Protein AF-Q65DB5-F1 (afdb_monomer_lite)

Sequence (109 aa):
MNHGVCSVSIKRNLRVAIQGRPSRGVGMEEIMFESLDQNGIALNMAEVAILPEEVPLFTKKLVDQGIIISALHNHWIFTEPNILYIHFQSVEPPLTFAKKTAAALSVLR

Secondary structure (DSSP, 8-state):
-BTTBEEEEEE----EEETTEEESSS-EEEEEEE---TTS-EEEEEEEEE-GGGHHHHHHHHHHTTPEEEEEEES-TTEES--EEEEEEEEE-HHHHHHHHHHHHTT--

Structure (mmCIF, N/CA/C/O backbone):
data_AF-Q65DB5-F1
#
_entry.id   AF-Q65DB5-F1
#
loop_
_atom_site.group_PDB
_atom_site.id
_atom_site.type_symbol
_atom_site.label_atom_id
_atom_site.label_alt_id
_atom_site.label_comp_id
_atom_site.label_asym_id
_atom_site.label_entity_id
_atom_site.label_seq_id
_atom_site.pdbx_PDB_ins_code
_atom_site.Cartn_x
_atom_site.Cartn_y
_atom_site.Cartn_z
_atom_site.occupancy
_atom_site.B_iso_or_equiv
_atom_site.auth_seq_id
_atom_site.auth_comp_id
_atom_site.auth_asym_id
_atom_site.auth_atom_id
_atom_site.pdbx_PDB_model_num
ATOM 1 N N . MET A 1 1 ? 10.949 15.552 -5.439 1.00 65.06 1 MET A N 1
ATOM 2 C CA . MET A 1 1 ? 12.030 14.571 -5.223 1.00 65.06 1 MET A CA 1
ATOM 3 C C . MET A 1 1 ? 12.960 15.118 -4.160 1.00 65.06 1 MET A C 1
ATOM 5 O O . MET A 1 1 ? 13.372 16.264 -4.286 1.00 65.06 1 MET A O 1
ATOM 9 N N . ASN A 1 2 ? 13.240 14.339 -3.121 1.00 77.94 2 ASN A N 1
ATOM 10 C CA . ASN A 1 2 ? 14.177 14.688 -2.057 1.00 77.94 2 ASN A CA 1
ATOM 11 C C . ASN A 1 2 ? 15.203 13.552 -1.952 1.00 77.94 2 ASN A C 1
ATOM 13 O O . ASN A 1 2 ? 14.803 12.400 -1.838 1.00 77.94 2 ASN A O 1
ATOM 17 N N . HIS A 1 3 ? 16.497 13.855 -2.085 1.00 84.88 3 HIS A N 1
ATOM 18 C CA . HIS A 1 3 ? 17.584 12.858 -2.108 1.00 84.88 3 HIS A CA 1
ATOM 19 C C . HIS A 1 3 ? 17.368 11.658 -3.061 1.00 84.88 3 HIS A C 1
ATOM 21 O O . HIS A 1 3 ? 17.741 10.536 -2.744 1.00 84.88 3 HIS A O 1
ATOM 27 N N . GLY A 1 4 ? 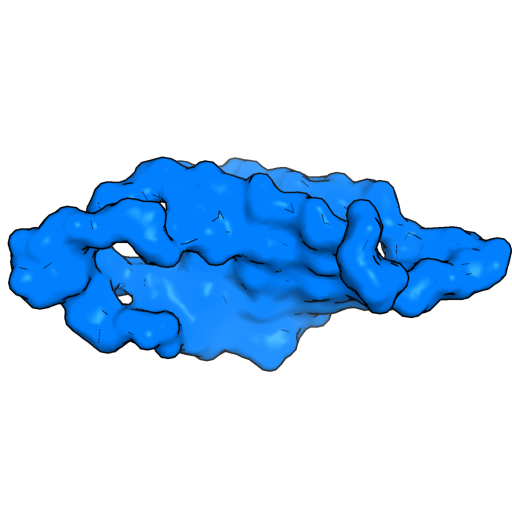16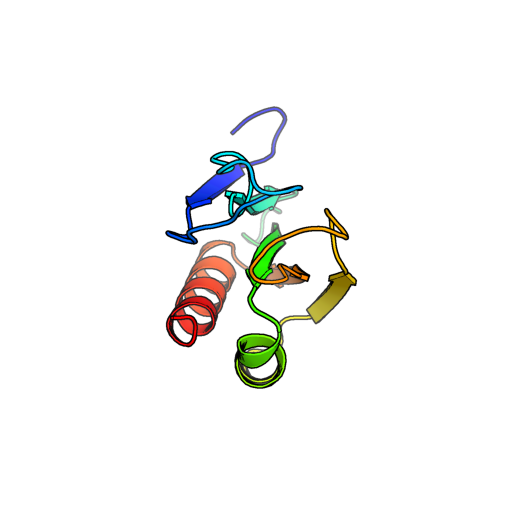.769 11.879 -4.238 1.00 88.62 4 GLY A N 1
ATOM 28 C CA . GLY A 1 4 ? 16.533 10.812 -5.226 1.00 88.62 4 GLY A CA 1
ATOM 29 C C . GLY A 1 4 ? 15.250 10.000 -5.018 1.00 88.62 4 GLY A C 1
ATOM 30 O O . GLY A 1 4 ? 14.934 9.157 -5.853 1.00 88.62 4 GLY A O 1
ATOM 31 N N . VAL A 1 5 ? 14.472 10.305 -3.976 1.00 93.56 5 VAL A N 1
ATOM 32 C CA . VAL A 1 5 ? 13.171 9.679 -3.713 1.00 93.56 5 VAL A CA 1
ATOM 33 C C . VAL A 1 5 ? 12.047 10.622 -4.135 1.00 93.56 5 VAL A C 1
ATOM 35 O O . VAL A 1 5 ? 12.035 11.814 -3.799 1.00 93.56 5 VAL A O 1
ATOM 38 N N . CYS A 1 6 ? 11.087 10.109 -4.899 1.00 94.94 6 CYS A N 1
ATOM 39 C CA . CYS A 1 6 ? 9.810 10.770 -5.137 1.00 94.94 6 CYS A CA 1
ATOM 40 C C . CYS A 1 6 ? 8.767 10.154 -4.206 1.00 94.94 6 CYS A C 1
ATOM 42 O O . CYS A 1 6 ? 8.475 8.971 -4.343 1.00 94.94 6 CYS A O 1
ATOM 44 N N . SER A 1 7 ? 8.211 10.938 -3.283 1.00 94.12 7 SER A N 1
ATOM 45 C CA . SER A 1 7 ? 7.139 10.480 -2.405 1.00 94.12 7 SER A CA 1
ATOM 46 C C . SER A 1 7 ? 5.818 11.178 -2.709 1.00 94.12 7 SER A C 1
ATOM 48 O O . SER A 1 7 ? 5.771 12.344 -3.112 1.00 94.12 7 SER A O 1
ATOM 50 N N . VAL A 1 8 ? 4.732 10.434 -2.534 1.00 93.38 8 VAL A N 1
ATOM 51 C CA . VAL A 1 8 ? 3.357 10.915 -2.611 1.00 93.38 8 VAL A CA 1
ATOM 52 C C . VAL A 1 8 ? 2.664 10.483 -1.333 1.00 93.38 8 VAL A C 1
ATOM 54 O O . VAL A 1 8 ? 2.569 9.290 -1.049 1.00 93.38 8 VAL A O 1
ATOM 57 N N . SER A 1 9 ? 2.165 11.455 -0.575 1.00 90.69 9 SER A N 1
ATOM 58 C CA . SER A 1 9 ? 1.354 11.172 0.602 1.00 90.69 9 SER A CA 1
ATOM 59 C C . SER A 1 9 ? -0.112 11.084 0.211 1.00 90.69 9 SER A C 1
ATOM 61 O O . SER A 1 9 ? -0.664 12.011 -0.389 1.00 90.69 9 SER A O 1
ATOM 63 N N . ILE A 1 10 ? -0.745 9.982 0.583 1.00 85.56 10 ILE A N 1
ATOM 64 C CA . ILE A 1 10 ? -2.198 9.852 0.566 1.00 85.56 10 ILE A CA 1
ATOM 65 C C . ILE A 1 10 ? -2.662 10.007 2.014 1.00 85.56 10 ILE A C 1
ATOM 67 O O . ILE A 1 10 ? -1.901 9.784 2.955 1.00 85.56 10 ILE A O 1
ATOM 71 N N . LYS A 1 11 ? -3.878 10.523 2.187 1.00 83.88 11 LYS A N 1
ATOM 72 C CA . LYS A 1 11 ? -4.492 10.632 3.502 1.00 83.88 11 LYS A CA 1
ATOM 73 C C . LYS A 1 11 ? -5.829 9.927 3.491 1.00 83.88 11 LYS A C 1
ATOM 75 O O . LYS A 1 11 ? -6.762 10.388 2.825 1.00 83.88 11 LYS A O 1
ATOM 80 N N . ARG A 1 12 ? -5.956 8.873 4.287 1.00 87.94 12 ARG A N 1
ATOM 81 C CA . ARG A 1 12 ? -7.252 8.271 4.578 1.00 87.94 12 ARG A CA 1
ATOM 82 C C . ARG A 1 12 ? -8.022 9.090 5.605 1.00 87.94 12 ARG A C 1
ATOM 84 O O . ARG A 1 12 ? -7.483 9.638 6.567 1.00 87.94 12 ARG A O 1
ATOM 91 N N . ASN A 1 13 ? -9.332 9.175 5.400 1.00 86.31 13 ASN A N 1
ATOM 92 C CA . ASN A 1 13 ? -10.234 9.878 6.306 1.00 86.31 13 ASN A CA 1
ATOM 93 C C . ASN A 1 13 ? -10.754 8.936 7.401 1.00 86.31 13 ASN A C 1
ATOM 95 O O . ASN A 1 13 ? -11.944 8.630 7.462 1.00 86.31 13 ASN A O 1
ATOM 99 N N . LEU A 1 14 ? -9.850 8.454 8.253 1.00 89.75 14 LEU A N 1
ATOM 100 C CA . LEU A 1 14 ? -10.190 7.579 9.373 1.00 89.75 14 LEU A CA 1
ATOM 101 C C . LEU A 1 14 ? -10.370 8.402 10.654 1.00 89.75 14 LEU A C 1
ATOM 103 O O . LEU A 1 14 ? -9.530 9.228 11.012 1.00 89.75 14 LEU A O 1
ATOM 107 N N . ARG A 1 15 ? -11.476 8.174 11.372 1.00 92.38 15 ARG A N 1
ATOM 108 C CA . ARG A 1 15 ? -11.697 8.765 12.700 1.00 92.38 15 ARG A CA 1
ATOM 109 C C . ARG A 1 15 ? -11.085 7.849 13.746 1.00 92.38 15 ARG A C 1
ATOM 111 O O . ARG A 1 15 ? -11.735 6.904 14.173 1.00 92.38 15 ARG A O 1
ATOM 118 N N . VAL A 1 16 ? -9.850 8.140 14.136 1.00 94.12 16 VAL A N 1
ATOM 119 C CA . VAL A 1 16 ? -9.106 7.311 15.087 1.00 94.12 16 VAL A CA 1
ATOM 120 C C . VAL A 1 16 ? -8.917 8.050 16.402 1.00 94.12 16 VAL A C 1
ATOM 122 O O . VAL A 1 16 ? -8.573 9.234 16.418 1.00 94.12 16 VAL A O 1
ATOM 125 N N . ALA A 1 17 ? -9.111 7.348 17.511 1.00 95.69 17 ALA A N 1
ATOM 126 C CA . ALA A 1 17 ? -8.702 7.778 18.836 1.00 95.69 17 ALA A CA 1
ATOM 127 C C . ALA A 1 17 ? -7.552 6.906 19.351 1.00 95.69 17 ALA A C 1
ATOM 129 O O . ALA A 1 17 ? -7.479 5.722 19.046 1.00 95.69 17 ALA A O 1
ATOM 130 N N . ILE A 1 18 ? -6.662 7.486 20.154 1.00 94.81 18 ILE A N 1
ATOM 131 C CA . ILE A 1 18 ? -5.654 6.757 20.928 1.00 94.81 18 ILE A CA 1
ATOM 132 C C . ILE A 1 18 ? -5.901 7.096 22.391 1.00 94.81 18 ILE A C 1
ATOM 134 O O . ILE A 1 18 ? -5.946 8.275 22.747 1.00 94.81 18 ILE A O 1
ATOM 138 N N . GLN A 1 19 ? -6.118 6.080 23.231 1.00 93.81 19 GLN A N 1
ATOM 139 C CA . GLN A 1 19 ? -6.438 6.270 24.657 1.00 93.81 19 GLN A CA 1
ATOM 140 C C . GLN A 1 19 ? -7.585 7.282 24.890 1.00 93.81 19 GLN A C 1
ATOM 142 O O . GLN A 1 19 ? -7.522 8.145 25.766 1.00 93.81 19 GLN A O 1
ATOM 147 N N . GLY A 1 20 ? -8.629 7.219 24.057 1.00 94.62 20 GLY A N 1
ATOM 148 C CA . GLY A 1 20 ? -9.800 8.100 24.152 1.00 94.62 20 GLY A CA 1
ATOM 149 C C . GLY A 1 20 ? -9.595 9.534 23.638 1.00 94.62 20 GLY A C 1
ATOM 150 O O . GLY A 1 20 ? -10.498 10.360 23.770 1.00 94.62 20 GLY A O 1
ATOM 151 N N . ARG A 1 21 ? -8.441 9.863 23.041 1.00 95.56 21 ARG A N 1
ATOM 152 C CA . ARG A 1 21 ? -8.172 11.177 22.430 1.00 95.56 21 ARG A CA 1
ATOM 153 C C . ARG A 1 21 ? -8.145 11.075 20.902 1.00 95.56 21 ARG A C 1
ATOM 155 O O . ARG A 1 21 ? -7.414 10.230 20.391 1.00 95.56 21 ARG A O 1
ATOM 162 N N . PRO A 1 22 ? -8.877 11.927 20.157 1.00 95.00 22 PRO A N 1
ATOM 163 C CA . PRO A 1 22 ? -8.812 11.938 18.697 1.00 95.00 22 PRO A CA 1
ATOM 164 C C . PRO A 1 22 ? -7.389 12.187 18.183 1.00 95.00 22 PRO A C 1
ATOM 166 O O . PRO A 1 22 ? -6.719 13.116 18.638 1.00 95.00 22 PRO A O 1
ATOM 169 N N . SER A 1 23 ? -6.952 11.398 17.204 1.00 91.06 23 SER A N 1
ATOM 170 C CA . SER A 1 23 ? -5.656 11.535 16.540 1.00 91.06 23 SER A CA 1
ATOM 171 C C . SER A 1 23 ? -5.825 12.003 15.098 1.00 91.06 23 SER A C 1
ATOM 173 O O . SER A 1 23 ? -6.719 11.561 14.382 1.00 91.06 23 SER A O 1
ATOM 175 N N . ARG A 1 24 ? -4.940 12.907 14.665 1.00 86.19 24 ARG A N 1
ATOM 176 C CA . ARG A 1 24 ? -4.835 13.364 13.267 1.00 86.19 24 ARG A CA 1
ATOM 177 C C . ARG A 1 24 ? -3.586 12.842 12.553 1.00 86.19 24 ARG A C 1
ATOM 179 O O . ARG A 1 24 ? -3.441 13.115 11.366 1.00 86.19 24 ARG A O 1
ATOM 186 N N . GLY A 1 25 ? -2.693 12.170 13.283 1.00 84.00 25 GLY A N 1
ATOM 187 C CA . GLY A 1 25 ? -1.432 11.635 12.757 1.00 84.00 25 GLY A CA 1
ATOM 188 C C . GLY A 1 25 ? -1.513 10.174 12.310 1.00 84.00 25 GLY A C 1
ATOM 189 O O . GLY A 1 25 ? -0.573 9.674 11.713 1.00 84.00 25 GLY A O 1
ATOM 190 N N . VAL A 1 26 ? -2.623 9.491 12.600 1.00 86.38 26 VAL A N 1
ATOM 191 C CA . VAL A 1 26 ? -2.896 8.122 12.139 1.00 86.38 26 VAL A CA 1
ATOM 192 C C . VAL A 1 26 ? -3.571 8.186 10.767 1.00 86.38 26 VAL A C 1
ATOM 194 O O . VAL A 1 26 ? -4.415 9.059 10.557 1.00 86.38 26 VAL A O 1
ATOM 197 N N . GLY A 1 27 ? -3.232 7.266 9.857 1.00 77.56 27 GLY A N 1
ATOM 198 C CA . GLY A 1 27 ? -3.782 7.260 8.493 1.00 77.56 27 GLY A CA 1
ATOM 199 C C . GLY A 1 27 ? -3.049 8.197 7.531 1.00 77.56 27 GLY A C 1
ATOM 200 O O . GLY A 1 27 ? -3.680 8.869 6.716 1.00 77.56 27 GLY A O 1
ATOM 201 N N . MET A 1 28 ? -1.729 8.322 7.700 1.00 74.19 28 MET A N 1
ATOM 202 C CA . MET A 1 28 ? -0.857 8.892 6.676 1.00 74.19 28 MET A CA 1
ATOM 203 C C . MET A 1 28 ? -0.253 7.733 5.899 1.00 74.19 28 MET A C 1
ATOM 205 O O . MET A 1 28 ? 0.402 6.875 6.481 1.00 74.19 28 MET A O 1
ATOM 209 N N . GLU A 1 29 ? -0.510 7.705 4.603 1.00 78.56 29 GLU A N 1
ATOM 210 C CA . GLU A 1 29 ? 0.005 6.697 3.693 1.00 78.56 29 GLU A CA 1
ATOM 211 C C . GLU A 1 29 ? 1.111 7.315 2.851 1.00 78.56 29 GLU A C 1
ATOM 213 O O . GLU A 1 29 ? 0.992 8.460 2.403 1.00 78.56 29 GLU A O 1
ATOM 218 N N . GLU A 1 30 ? 2.175 6.564 2.604 1.00 91.19 30 GLU A N 1
ATOM 219 C CA . GLU A 1 30 ? 3.293 7.039 1.801 1.00 91.19 30 GLU A CA 1
ATOM 220 C C . GLU A 1 30 ? 3.556 6.073 0.657 1.00 91.19 30 GLU A C 1
ATOM 222 O O . GLU A 1 30 ? 3.715 4.872 0.856 1.00 91.19 30 GLU A O 1
ATOM 227 N N . ILE A 1 31 ? 3.586 6.614 -0.557 1.00 96.44 31 ILE A N 1
ATOM 228 C CA . ILE A 1 31 ? 4.040 5.917 -1.753 1.00 96.44 31 ILE A CA 1
ATOM 229 C C . ILE A 1 31 ? 5.384 6.514 -2.134 1.00 96.44 31 ILE A C 1
ATOM 231 O O . ILE A 1 31 ? 5.487 7.728 -2.296 1.00 96.44 31 ILE A O 1
ATOM 235 N N . MET A 1 32 ? 6.391 5.670 -2.315 1.00 97.38 32 MET A N 1
ATOM 236 C CA . MET A 1 32 ? 7.748 6.063 -2.671 1.00 97.38 32 MET A CA 1
ATOM 237 C C . MET A 1 32 ? 8.172 5.415 -3.984 1.00 97.38 32 MET A C 1
ATOM 239 O O . MET A 1 32 ? 7.915 4.237 -4.237 1.00 97.38 32 MET A O 1
ATOM 243 N N . PHE A 1 33 ? 8.849 6.209 -4.804 1.00 97.88 33 PHE A N 1
ATOM 244 C CA . PHE A 1 33 ? 9.482 5.803 -6.049 1.00 97.88 33 PHE A CA 1
ATOM 245 C C . PHE A 1 33 ? 10.953 6.209 -5.981 1.00 97.88 33 PHE A C 1
ATOM 247 O O . PHE A 1 33 ? 11.259 7.400 -5.857 1.00 97.88 33 PHE A O 1
ATOM 254 N N . GLU A 1 34 ? 11.859 5.242 -6.073 1.00 97.06 34 GLU A N 1
ATOM 255 C CA . GLU A 1 34 ? 13.301 5.477 -5.993 1.00 97.06 34 GLU A CA 1
ATOM 256 C C . GLU A 1 34 ? 14.091 4.543 -6.917 1.00 97.06 34 GLU A C 1
ATOM 258 O O . GLU A 1 34 ? 13.536 3.648 -7.556 1.00 97.06 34 GLU A O 1
ATOM 263 N N . SER A 1 35 ? 15.399 4.784 -7.031 1.00 97.06 35 SER A N 1
ATOM 264 C CA . SER A 1 35 ? 16.313 3.953 -7.830 1.00 97.06 35 SER A CA 1
ATOM 265 C C . SER A 1 35 ? 15.856 3.734 -9.284 1.00 97.06 35 SER A C 1
ATOM 267 O O . SER A 1 35 ? 15.989 2.633 -9.812 1.00 97.06 35 SER A O 1
ATOM 269 N N . LEU A 1 36 ? 15.314 4.777 -9.930 1.00 97.44 36 LEU A N 1
ATOM 270 C CA . LEU A 1 36 ? 14.896 4.730 -11.335 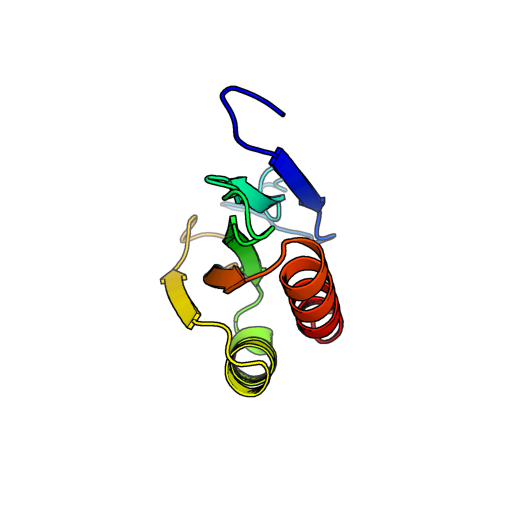1.00 97.44 36 LEU A CA 1
ATOM 271 C C . LEU A 1 36 ? 16.101 4.462 -12.249 1.00 97.44 36 LEU A C 1
ATOM 273 O O . LEU A 1 36 ? 17.053 5.245 -12.270 1.00 97.44 36 LEU A O 1
ATOM 277 N N . ASP A 1 37 ? 16.040 3.381 -13.019 1.00 97.44 37 ASP A N 1
ATOM 278 C CA . ASP A 1 37 ? 17.074 3.010 -13.977 1.00 97.44 37 ASP A CA 1
ATOM 279 C C . ASP A 1 37 ? 16.854 3.638 -15.369 1.00 97.44 37 ASP A C 1
ATOM 281 O O . ASP A 1 37 ? 15.848 4.289 -15.663 1.00 97.44 37 ASP A O 1
ATOM 285 N N . GLN A 1 38 ? 17.817 3.418 -16.265 1.00 97.31 38 GLN A N 1
ATOM 286 C CA . GLN A 1 38 ? 17.782 3.896 -17.653 1.00 97.31 38 GLN A CA 1
ATOM 287 C C . GLN A 1 38 ? 16.675 3.268 -18.520 1.00 97.31 38 GLN A C 1
ATOM 289 O O . GLN A 1 38 ? 16.381 3.786 -19.595 1.00 97.31 38 GLN A O 1
ATOM 294 N N . ASN A 1 39 ? 16.060 2.172 -18.067 1.00 97.81 39 ASN A N 1
ATOM 295 C CA . ASN A 1 39 ? 14.946 1.505 -18.740 1.00 97.81 39 ASN A CA 1
ATOM 296 C C . ASN A 1 39 ? 13.581 1.991 -18.221 1.00 97.81 39 ASN A C 1
ATOM 298 O O . ASN A 1 39 ? 12.542 1.516 -18.682 1.00 97.81 39 ASN A O 1
ATOM 302 N N . GLY A 1 40 ? 13.564 2.930 -17.270 1.00 97.56 40 GLY A N 1
ATOM 303 C CA . GLY A 1 40 ? 12.342 3.450 -16.667 1.00 97.56 40 GLY A CA 1
ATOM 304 C C . GLY A 1 40 ? 11.742 2.534 -15.597 1.00 97.56 40 GLY A C 1
ATOM 305 O O . GLY A 1 40 ? 10.555 2.664 -15.292 1.00 97.56 40 GLY A O 1
ATOM 306 N N . ILE A 1 41 ? 12.530 1.613 -15.040 1.00 98.44 41 ILE A N 1
ATOM 307 C CA . ILE A 1 41 ? 12.140 0.711 -13.955 1.00 98.44 41 ILE A CA 1
ATOM 308 C C . ILE A 1 41 ? 12.624 1.293 -12.627 1.00 98.44 41 ILE A C 1
ATOM 310 O O . ILE A 1 41 ? 13.772 1.709 -12.514 1.00 98.44 41 ILE A O 1
ATOM 314 N N . ALA A 1 42 ? 11.752 1.332 -11.621 1.00 98.44 42 ALA A N 1
ATOM 315 C CA . ALA A 1 42 ? 12.069 1.859 -10.296 1.00 98.44 42 ALA A CA 1
ATOM 316 C C . ALA A 1 42 ? 11.821 0.814 -9.209 1.00 98.44 42 ALA A C 1
ATOM 318 O O . ALA A 1 42 ? 11.029 -0.113 -9.400 1.00 98.44 42 ALA A O 1
ATOM 319 N N . LEU A 1 43 ? 12.448 1.009 -8.050 1.00 98.44 43 LEU A N 1
ATOM 320 C CA . LEU A 1 43 ? 11.973 0.430 -6.802 1.00 98.44 43 LEU A CA 1
ATOM 321 C C . LEU A 1 43 ? 10.778 1.260 -6.332 1.00 98.44 43 LEU A C 1
ATOM 323 O O . LEU A 1 43 ? 10.887 2.466 -6.102 1.00 98.44 43 LEU A O 1
ATOM 327 N N . ASN A 1 44 ? 9.626 0.607 -6.219 1.00 98.56 44 ASN A N 1
ATOM 328 C CA . ASN A 1 44 ? 8.395 1.234 -5.773 1.00 98.56 44 ASN A CA 1
ATOM 329 C C . ASN A 1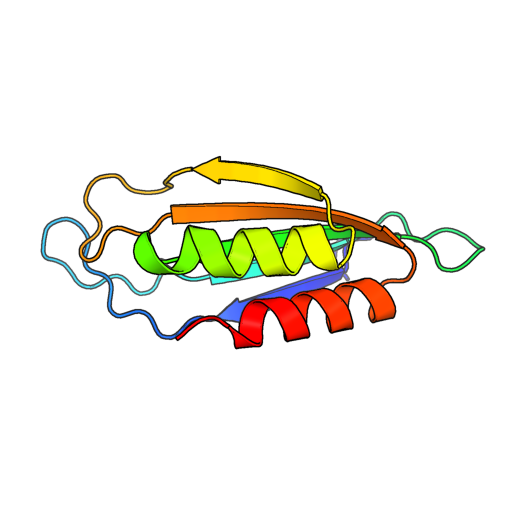 44 ? 7.955 0.594 -4.463 1.00 98.56 44 ASN A C 1
ATOM 331 O O . ASN A 1 44 ? 7.881 -0.634 -4.368 1.00 98.56 44 ASN A O 1
ATOM 335 N N . MET A 1 45 ? 7.632 1.421 -3.480 1.00 98.19 45 MET A N 1
ATOM 336 C CA . MET A 1 45 ? 7.200 0.998 -2.153 1.00 98.19 45 MET A CA 1
ATOM 337 C C . MET A 1 45 ? 5.972 1.792 -1.742 1.00 98.19 45 MET A C 1
ATOM 339 O O . MET A 1 45 ? 5.794 2.940 -2.149 1.00 98.19 45 MET A O 1
ATOM 343 N N . ALA A 1 46 ? 5.117 1.187 -0.934 1.00 97.81 46 ALA A N 1
ATOM 344 C CA . ALA A 1 46 ? 3.994 1.882 -0.346 1.00 97.81 46 ALA A CA 1
ATOM 345 C C . ALA A 1 46 ? 3.647 1.329 1.032 1.00 97.81 46 ALA A C 1
ATOM 347 O O . ALA A 1 46 ? 3.748 0.126 1.283 1.00 97.81 46 ALA A O 1
ATOM 348 N N . GLU A 1 47 ? 3.176 2.230 1.881 1.00 96.31 47 GLU A N 1
ATOM 349 C CA . GLU A 1 47 ? 2.586 1.947 3.178 1.00 96.31 47 GLU A CA 1
ATOM 350 C C . GLU A 1 47 ? 1.154 2.482 3.199 1.00 96.31 47 GLU A C 1
ATOM 352 O O . GLU A 1 47 ? 0.912 3.637 2.841 1.00 96.31 47 GLU A O 1
ATOM 357 N N . VAL A 1 48 ? 0.203 1.649 3.629 1.00 95.50 48 VAL A N 1
ATOM 358 C CA . VAL A 1 48 ? -1.208 2.033 3.747 1.00 95.50 48 VAL A CA 1
ATOM 359 C C . VAL A 1 48 ? -1.762 1.665 5.121 1.00 95.50 48 VAL A C 1
ATOM 361 O O . VAL A 1 48 ? -1.636 0.519 5.554 1.00 95.50 48 VAL A O 1
ATOM 364 N N . ALA A 1 49 ? -2.425 2.616 5.787 1.00 94.75 49 ALA A N 1
ATOM 365 C CA . ALA A 1 49 ? -3.219 2.334 6.975 1.00 94.75 49 ALA A CA 1
ATOM 366 C C . ALA A 1 49 ? -4.515 1.610 6.584 1.00 94.75 49 ALA A C 1
ATOM 368 O O . ALA A 1 49 ? -5.237 2.024 5.668 1.00 94.75 49 ALA A O 1
ATOM 369 N N . ILE A 1 50 ? -4.831 0.528 7.285 1.00 94.75 50 ILE A N 1
ATOM 370 C CA . ILE A 1 50 ? -5.909 -0.386 6.923 1.00 94.75 50 ILE A CA 1
ATOM 371 C C . ILE A 1 50 ? -6.691 -0.845 8.154 1.00 94.75 50 ILE A C 1
ATOM 373 O O . ILE A 1 50 ? -6.119 -1.112 9.213 1.00 94.75 50 ILE A O 1
ATOM 377 N N . LEU A 1 51 ? -8.014 -0.936 8.016 1.00 95.56 51 LEU A N 1
ATOM 378 C CA . LEU A 1 51 ? -8.865 -1.533 9.040 1.00 95.56 51 LEU A CA 1
ATOM 379 C C . LEU A 1 51 ? -8.726 -3.067 9.004 1.00 95.56 51 LEU A C 1
ATOM 381 O O . LEU A 1 51 ? -8.575 -3.637 7.920 1.00 95.56 51 LEU A O 1
ATOM 385 N N . PRO A 1 52 ? -8.812 -3.774 10.146 1.00 96.56 52 PRO A N 1
ATOM 386 C CA . PRO A 1 52 ? -8.713 -5.232 10.192 1.00 96.56 52 PRO A CA 1
ATOM 387 C C . PRO A 1 52 ? -9.635 -5.954 9.204 1.00 96.56 52 PRO A C 1
ATOM 389 O O . PRO A 1 52 ? -9.221 -6.915 8.557 1.00 96.56 52 PRO A O 1
ATOM 392 N N . GLU A 1 53 ? -10.863 -5.469 9.030 1.00 97.25 53 GLU A N 1
ATOM 393 C CA . GLU A 1 53 ? -11.840 -6.040 8.102 1.00 97.25 53 GLU A CA 1
ATOM 394 C C . GLU A 1 53 ? -11.517 -5.805 6.616 1.00 97.25 53 GLU A C 1
ATOM 396 O O . GLU A 1 53 ? -12.042 -6.513 5.757 1.00 97.25 53 GLU A O 1
ATOM 401 N N . GLU A 1 54 ? -10.662 -4.833 6.290 1.00 97.81 54 GLU A N 1
ATOM 402 C CA . GLU A 1 54 ? -10.259 -4.520 4.913 1.00 97.81 54 GLU A CA 1
ATOM 403 C C . GLU A 1 54 ? -9.090 -5.399 4.436 1.00 97.81 54 GLU A C 1
ATOM 405 O O . GLU A 1 54 ? -8.909 -5.589 3.229 1.00 97.81 54 GLU A O 1
ATOM 410 N N . VAL A 1 55 ? -8.319 -5.973 5.370 1.00 98.19 55 VAL A N 1
ATOM 411 C CA . VAL A 1 55 ? -7.100 -6.751 5.084 1.00 98.19 55 VAL A CA 1
ATOM 412 C C . VAL A 1 55 ? -7.322 -7.850 4.039 1.00 98.19 55 VAL A C 1
ATOM 414 O O . VAL A 1 55 ? -6.550 -7.889 3.076 1.00 98.19 55 VAL A O 1
ATOM 417 N N . PRO A 1 56 ? -8.341 -8.730 4.137 1.00 98.38 56 PRO A N 1
ATOM 418 C CA . PRO A 1 56 ? -8.463 -9.847 3.200 1.00 98.38 56 PRO A CA 1
ATOM 419 C C . PRO A 1 56 ? -8.667 -9.394 1.749 1.00 98.38 56 PRO A C 1
ATOM 421 O O . PRO A 1 56 ? -8.067 -9.954 0.832 1.00 98.38 56 PRO A O 1
ATOM 424 N N . LEU A 1 57 ? -9.488 -8.362 1.528 1.00 98.38 57 LEU A N 1
ATOM 425 C CA . LEU A 1 57 ? -9.797 -7.891 0.178 1.00 98.38 57 LEU A CA 1
ATOM 426 C C . LEU A 1 57 ? -8.644 -7.074 -0.411 1.00 98.38 57 LEU A C 1
ATOM 428 O O . LEU A 1 57 ? -8.294 -7.258 -1.578 1.00 98.38 57 LEU A O 1
ATOM 432 N N . PHE A 1 58 ? -8.027 -6.210 0.396 1.00 98.25 58 PHE A N 1
ATOM 433 C CA . PHE A 1 58 ? -6.908 -5.386 -0.045 1.00 98.25 58 PHE A CA 1
ATOM 434 C C . PHE A 1 58 ? -5.676 -6.232 -0.387 1.00 98.25 58 PHE A C 1
ATOM 436 O O . PHE A 1 58 ? -5.110 -6.091 -1.471 1.00 98.25 58 PHE A O 1
ATOM 443 N N . THR A 1 59 ? -5.304 -7.176 0.486 1.00 98.56 59 THR A N 1
ATOM 444 C CA . THR A 1 59 ? -4.169 -8.087 0.243 1.00 98.56 59 THR A CA 1
ATOM 445 C C . THR A 1 59 ? -4.396 -8.941 -1.000 1.00 98.56 59 THR A C 1
ATOM 447 O O . THR A 1 59 ? -3.507 -9.031 -1.848 1.00 98.56 59 THR A O 1
ATOM 450 N N . LYS A 1 60 ? -5.609 -9.484 -1.180 1.00 98.50 60 LYS A N 1
ATOM 451 C CA . LYS A 1 60 ? -5.982 -10.195 -2.406 1.00 98.50 60 LYS A CA 1
ATOM 452 C C . LYS A 1 60 ? -5.792 -9.320 -3.646 1.00 98.50 60 LYS A C 1
ATOM 454 O O . LYS A 1 60 ? -5.199 -9.773 -4.620 1.00 98.50 60 LYS A O 1
ATOM 459 N N . LYS A 1 61 ? -6.254 -8.066 -3.615 1.00 98.44 61 LYS A N 1
ATOM 460 C CA . LYS A 1 61 ? -6.150 -7.146 -4.756 1.00 98.44 61 LYS A CA 1
ATOM 461 C C . LYS A 1 61 ? -4.700 -6.797 -5.108 1.00 98.44 61 LYS A C 1
ATOM 463 O O . LYS A 1 61 ? -4.395 -6.633 -6.287 1.00 98.44 61 LYS A O 1
ATOM 468 N N . LEU A 1 62 ? -3.807 -6.704 -4.123 1.00 98.50 62 LEU A N 1
ATOM 469 C CA . LEU A 1 62 ? -2.370 -6.530 -4.360 1.00 98.50 62 LEU A CA 1
ATOM 470 C C . LEU A 1 62 ? -1.754 -7.773 -5.016 1.00 98.50 62 LEU A C 1
ATOM 472 O O . LEU A 1 62 ? -1.114 -7.659 -6.064 1.00 98.50 62 LEU A O 1
ATOM 476 N N . VAL A 1 63 ? -2.002 -8.955 -4.446 1.00 98.31 63 VAL A N 1
ATOM 477 C CA . VAL A 1 63 ? -1.444 -10.228 -4.935 1.00 98.31 63 VAL A CA 1
ATOM 478 C C . VAL A 1 63 ? -1.940 -10.557 -6.344 1.00 98.31 63 VAL A C 1
ATOM 480 O O . VAL A 1 63 ? -1.134 -10.910 -7.201 1.00 98.31 63 VAL A O 1
ATOM 483 N N . ASP A 1 64 ? -3.231 -10.359 -6.629 1.00 98.44 64 ASP A N 1
ATOM 484 C CA . ASP A 1 64 ? -3.813 -10.569 -7.964 1.00 98.44 64 ASP A CA 1
ATOM 485 C C . ASP A 1 64 ? -3.166 -9.658 -9.037 1.00 98.44 64 ASP A C 1
ATOM 487 O O . ASP A 1 64 ? -3.221 -9.963 -10.227 1.00 98.44 64 ASP A O 1
ATOM 491 N N . GLN A 1 65 ? -2.541 -8.542 -8.6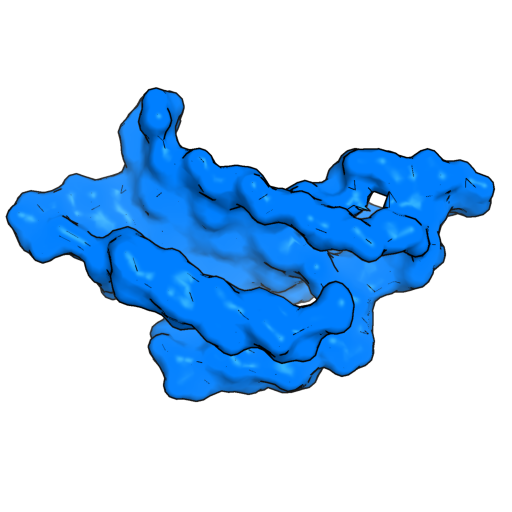36 1.00 98.00 65 GLN A N 1
ATOM 492 C CA . GLN A 1 65 ? -1.813 -7.617 -9.521 1.00 98.00 65 GLN A CA 1
ATOM 493 C C . GLN A 1 65 ? -0.293 -7.871 -9.559 1.00 98.00 65 GLN A C 1
ATOM 495 O O . GLN A 1 65 ? 0.448 -7.095 -10.177 1.00 98.00 65 GLN A O 1
ATOM 500 N N . GLY A 1 66 ? 0.179 -8.934 -8.902 1.00 97.75 66 GLY A N 1
ATOM 501 C CA . GLY A 1 66 ? 1.594 -9.296 -8.816 1.00 97.75 66 GLY A CA 1
ATOM 502 C C . GLY A 1 66 ? 2.422 -8.387 -7.903 1.00 97.75 66 GLY A C 1
ATOM 503 O O . GLY A 1 66 ? 3.637 -8.315 -8.071 1.00 97.75 66 GLY A O 1
ATOM 504 N N . ILE A 1 67 ? 1.791 -7.666 -6.971 1.00 98.50 67 ILE A N 1
ATOM 505 C CA . ILE A 1 67 ? 2.495 -6.839 -5.985 1.00 98.50 67 ILE A CA 1
ATOM 506 C C . ILE A 1 67 ? 2.887 -7.698 -4.778 1.00 98.50 67 ILE A C 1
ATOM 508 O O . ILE A 1 67 ? 2.075 -8.464 -4.256 1.00 98.50 67 ILE A O 1
ATOM 512 N N . ILE A 1 68 ? 4.125 -7.533 -4.308 1.00 98.56 68 ILE A N 1
ATOM 513 C CA . ILE A 1 68 ? 4.649 -8.234 -3.134 1.00 98.56 68 ILE A CA 1
ATOM 514 C C . ILE A 1 68 ? 4.251 -7.466 -1.875 1.00 98.56 68 ILE A C 1
ATOM 516 O O . ILE A 1 68 ? 4.546 -6.280 -1.755 1.00 98.56 68 ILE A O 1
ATOM 520 N N . ILE A 1 69 ? 3.631 -8.153 -0.916 1.00 98.56 69 ILE A N 1
ATOM 521 C CA . ILE A 1 69 ? 3.381 -7.629 0.432 1.00 98.56 69 ILE A CA 1
ATOM 522 C C . ILE A 1 69 ? 4.609 -7.943 1.291 1.00 98.56 69 ILE A C 1
ATOM 524 O O . ILE A 1 69 ? 4.988 -9.108 1.412 1.00 98.56 69 ILE A O 1
ATOM 528 N N . SER A 1 70 ? 5.237 -6.921 1.867 1.00 97.69 70 SER A N 1
ATOM 529 C CA . SER A 1 70 ? 6.460 -7.050 2.669 1.00 97.69 70 SER A CA 1
ATOM 530 C C . SER A 1 70 ? 6.196 -7.063 4.175 1.00 97.69 70 SER A C 1
ATOM 532 O O . SER A 1 70 ? 6.950 -7.705 4.905 1.00 97.69 70 SER A O 1
ATOM 534 N N . ALA A 1 71 ? 5.130 -6.412 4.654 1.00 98.00 71 ALA A N 1
ATOM 535 C CA . ALA A 1 71 ? 4.749 -6.442 6.067 1.00 98.00 71 ALA A CA 1
ATOM 536 C C . ALA A 1 71 ? 3.255 -6.163 6.289 1.00 98.00 71 ALA A C 1
ATOM 538 O O . ALA A 1 71 ? 2.611 -5.476 5.496 1.00 98.00 71 ALA A O 1
ATOM 539 N N . LEU A 1 72 ? 2.727 -6.673 7.405 1.00 97.56 72 LEU A N 1
ATOM 540 C CA . LEU A 1 72 ? 1.425 -6.316 7.969 1.00 97.56 72 LEU A CA 1
ATOM 541 C C . LEU A 1 72 ? 1.564 -6.248 9.495 1.00 97.56 72 LEU A C 1
ATOM 543 O O . LEU A 1 72 ? 1.833 -7.266 10.134 1.00 97.56 72 LEU A O 1
ATOM 547 N N . HIS A 1 73 ? 1.392 -5.065 10.083 1.00 96.25 73 HIS A N 1
ATOM 548 C CA . HIS A 1 73 ? 1.623 -4.842 11.517 1.00 96.25 73 HIS A CA 1
ATOM 549 C C . HIS A 1 73 ? 0.835 -3.643 12.059 1.00 96.25 73 HIS A C 1
ATOM 551 O O . HIS A 1 73 ? 0.160 -2.950 11.314 1.00 96.25 73 HIS A O 1
ATOM 557 N N . ASN A 1 74 ? 0.906 -3.381 13.366 1.00 90.62 74 ASN A N 1
ATOM 558 C CA . ASN A 1 74 ? 0.303 -2.202 14.001 1.00 90.62 74 ASN A CA 1
ATOM 559 C C . ASN A 1 74 ? 1.386 -1.186 14.382 1.00 90.62 74 ASN A C 1
ATOM 561 O O . ASN A 1 74 ? 2.423 -1.570 14.914 1.00 90.62 74 ASN A O 1
ATOM 565 N N . HIS A 1 75 ? 1.117 0.108 14.205 1.00 90.81 75 HIS A N 1
ATOM 566 C CA . HIS A 1 75 ? 1.951 1.182 14.771 1.00 90.81 75 HIS A CA 1
ATOM 567 C C . HIS A 1 75 ? 1.513 1.573 16.193 1.00 90.81 75 HIS A C 1
ATOM 569 O O . HIS A 1 75 ? 2.330 2.003 17.004 1.00 90.81 75 HIS A O 1
ATOM 575 N N . TRP A 1 76 ? 0.227 1.390 16.521 1.00 90.56 76 TRP A N 1
ATOM 576 C CA . TRP A 1 76 ? -0.355 1.750 17.815 1.00 90.56 76 TRP A CA 1
ATOM 577 C C . TRP A 1 76 ? -1.337 0.680 18.295 1.00 90.56 76 TRP A C 1
ATOM 579 O O . TRP A 1 76 ? -2.316 0.377 17.618 1.00 90.56 76 TRP A O 1
ATOM 589 N N . ILE A 1 77 ? -1.108 0.154 19.499 1.00 89.88 77 ILE A N 1
ATOM 590 C CA . ILE A 1 77 ? -1.897 -0.950 20.076 1.00 89.88 77 ILE A CA 1
ATOM 591 C C . ILE A 1 77 ? -3.275 -0.489 20.581 1.00 89.88 77 ILE A C 1
ATOM 593 O O . ILE A 1 77 ? -4.220 -1.264 20.577 1.00 89.88 77 ILE A O 1
ATOM 597 N N . PHE A 1 78 ? -3.404 0.770 21.007 1.00 93.25 78 PHE A N 1
ATOM 598 C CA . PHE A 1 78 ? -4.624 1.305 21.634 1.00 93.25 78 PHE A CA 1
ATOM 599 C C . PHE A 1 78 ? -5.381 2.267 20.716 1.00 93.25 78 PHE A C 1
ATOM 601 O O . PHE A 1 78 ? -5.852 3.316 21.168 1.00 93.25 78 PHE A O 1
ATOM 608 N N . THR A 1 79 ? -5.414 1.947 19.423 1.00 94.88 79 THR A N 1
ATOM 609 C CA . THR A 1 79 ? -6.218 2.686 18.447 1.00 94.88 79 THR A CA 1
ATOM 610 C C . THR A 1 79 ? -7.668 2.227 18.507 1.00 94.88 79 THR A C 1
ATOM 612 O O . THR A 1 79 ? -7.943 1.041 18.621 1.00 94.88 79 THR A O 1
ATOM 615 N N . GLU A 1 80 ? -8.597 3.176 18.444 1.00 95.19 80 GLU A N 1
ATOM 616 C CA . GLU A 1 80 ? -10.029 2.918 18.300 1.00 95.19 80 GLU A CA 1
ATOM 617 C C . GLU A 1 80 ? -10.544 3.708 17.081 1.00 95.19 80 GLU A C 1
ATOM 619 O O . GLU A 1 80 ? -10.535 4.946 17.131 1.00 95.19 80 GLU A O 1
ATOM 624 N N . PRO A 1 81 ? -10.943 3.045 15.978 1.00 94.56 81 PRO A N 1
ATOM 625 C CA . PRO A 1 81 ? -10.846 1.598 15.750 1.00 94.56 81 PRO A CA 1
ATOM 626 C C . PRO A 1 81 ? -9.386 1.127 15.659 1.00 94.56 81 PRO A C 1
ATOM 628 O O . PRO A 1 81 ? -8.487 1.942 15.444 1.00 94.56 81 PRO A O 1
ATOM 631 N N . ASN A 1 82 ? -9.158 -0.184 15.781 1.00 94.50 82 ASN A N 1
ATOM 632 C CA . ASN A 1 82 ? -7.841 -0.782 15.543 1.00 94.50 82 ASN A CA 1
ATOM 633 C C . ASN A 1 82 ? -7.358 -0.455 14.123 1.00 94.50 82 ASN A C 1
ATOM 635 O O . ASN A 1 82 ? -8.091 -0.690 13.165 1.00 94.50 82 ASN A O 1
ATOM 639 N N . ILE A 1 83 ? -6.122 0.032 13.987 1.00 94.94 83 ILE A N 1
ATOM 640 C CA . ILE A 1 83 ? -5.500 0.350 12.693 1.00 94.94 83 ILE A CA 1
ATOM 641 C C . ILE A 1 83 ? -4.233 -0.479 12.481 1.00 94.94 83 ILE A C 1
ATOM 643 O O . ILE A 1 83 ? -3.258 -0.322 13.220 1.00 94.94 83 ILE A O 1
ATOM 647 N N . LEU A 1 84 ? -4.235 -1.276 11.412 1.00 95.38 84 LEU A N 1
ATOM 648 C CA . LEU A 1 84 ? -3.064 -1.969 10.878 1.00 95.38 84 LEU A CA 1
ATOM 649 C C . LEU A 1 84 ? -2.386 -1.118 9.794 1.00 95.38 84 LEU A C 1
ATOM 651 O O . LEU A 1 84 ? -2.965 -0.176 9.257 1.00 95.38 84 LEU A O 1
ATOM 655 N N . TYR A 1 85 ? -1.163 -1.491 9.448 1.00 95.56 85 TYR A N 1
ATOM 656 C CA . TYR A 1 85 ? -0.338 -0.914 8.398 1.00 95.56 85 TYR A CA 1
ATOM 657 C C . TYR A 1 85 ? 0.169 -2.041 7.523 1.00 95.56 85 TYR A C 1
ATOM 659 O O . TYR A 1 85 ? 0.717 -3.026 8.025 1.00 95.56 85 TYR A O 1
ATOM 667 N N . ILE A 1 86 ? -0.030 -1.902 6.219 1.00 97.31 86 ILE A N 1
ATOM 668 C CA . ILE A 1 86 ? 0.449 -2.858 5.230 1.00 97.31 86 ILE A CA 1
ATOM 669 C C . ILE A 1 86 ? 1.506 -2.203 4.353 1.00 97.31 86 ILE A C 1
ATOM 671 O O . ILE A 1 86 ? 1.291 -1.123 3.804 1.00 97.31 86 ILE A O 1
ATOM 675 N N . HIS A 1 87 ? 2.640 -2.886 4.227 1.00 98.19 87 HIS A N 1
ATOM 676 C CA . HIS A 1 87 ? 3.759 -2.493 3.381 1.00 98.19 87 HIS A CA 1
ATOM 677 C C . HIS A 1 87 ? 3.788 -3.391 2.156 1.00 98.19 87 HIS A C 1
ATOM 679 O O . HIS A 1 87 ? 3.646 -4.613 2.268 1.00 98.19 87 HIS A O 1
ATOM 685 N N . PHE A 1 88 ? 3.959 -2.798 0.982 1.00 98.50 88 PHE A N 1
ATOM 686 C CA . PHE A 1 88 ? 4.041 -3.539 -0.268 1.00 98.50 88 PHE A CA 1
ATOM 687 C C . PHE A 1 88 ? 4.948 -2.851 -1.281 1.00 98.50 88 PHE A C 1
ATOM 689 O O . PHE A 1 88 ? 5.163 -1.642 -1.233 1.00 98.50 88 PHE A O 1
ATOM 696 N N . GLN A 1 89 ? 5.503 -3.637 -2.200 1.00 98.56 89 GLN A N 1
ATOM 697 C CA . GLN A 1 89 ? 6.539 -3.179 -3.117 1.00 98.56 89 GLN A CA 1
ATOM 698 C C . GLN A 1 89 ? 6.529 -3.922 -4.452 1.00 98.56 89 GLN A C 1
ATOM 700 O O . GLN A 1 89 ? 6.007 -5.034 -4.577 1.00 98.56 89 GLN A O 1
ATOM 705 N N . SER A 1 90 ? 7.146 -3.307 -5.457 1.00 98.56 90 SER A N 1
ATOM 706 C CA . SER A 1 90 ? 7.457 -3.947 -6.736 1.00 98.56 90 SER A CA 1
ATOM 707 C C . SER A 1 90 ? 8.579 -3.211 -7.470 1.00 98.56 90 SER A C 1
ATOM 709 O O . SER A 1 90 ? 8.828 -2.028 -7.225 1.00 98.56 90 SER A O 1
ATOM 711 N N . VAL A 1 91 ? 9.235 -3.910 -8.397 1.00 98.50 91 VAL A N 1
ATOM 712 C CA . VAL A 1 91 ? 10.240 -3.337 -9.299 1.00 98.50 91 VAL A CA 1
ATOM 713 C C . VAL A 1 91 ? 9.648 -3.290 -10.702 1.00 98.50 91 VAL A C 1
ATOM 715 O O . VAL A 1 91 ? 9.587 -4.301 -11.397 1.00 98.50 91 VAL A O 1
ATOM 718 N N . GLU A 1 92 ? 9.128 -2.127 -11.082 1.00 98.62 92 GLU A N 1
ATOM 719 C CA . GLU A 1 92 ? 8.400 -1.908 -12.338 1.00 98.62 92 GLU A CA 1
ATOM 720 C C . GLU A 1 92 ? 8.338 -0.403 -12.676 1.00 98.62 92 GLU A C 1
ATOM 722 O O . GLU A 1 92 ? 8.805 0.414 -11.872 1.00 98.62 92 GLU A O 1
ATOM 727 N N . PRO A 1 93 ? 7.778 0.010 -13.834 1.00 98.62 93 PRO A N 1
ATOM 728 C CA . PRO A 1 93 ? 7.601 1.426 -14.126 1.00 98.62 93 PRO A CA 1
ATOM 729 C C . PRO A 1 93 ? 6.737 2.127 -13.062 1.00 98.62 93 PRO A C 1
ATOM 731 O O . PRO A 1 93 ? 5.634 1.643 -12.777 1.00 98.62 93 PRO A O 1
ATOM 734 N N . PRO A 1 94 ? 7.145 3.303 -12.543 1.00 98.19 94 PRO A N 1
ATOM 735 C CA . PRO A 1 94 ? 6.413 4.039 -11.505 1.00 98.19 94 PRO A CA 1
ATOM 736 C C . PRO A 1 94 ? 4.922 4.225 -11.788 1.00 98.19 94 PRO A C 1
ATOM 738 O O . PRO A 1 94 ? 4.073 4.054 -10.914 1.00 98.19 94 PRO A O 1
ATOM 741 N N . LEU A 1 95 ? 4.574 4.534 -13.040 1.00 97.94 95 LEU A N 1
ATOM 742 C CA . LEU A 1 95 ? 3.184 4.751 -13.432 1.00 97.94 95 LEU A CA 1
ATOM 743 C C . LEU A 1 95 ? 2.354 3.458 -13.397 1.00 97.94 95 LEU A C 1
ATOM 745 O O . LEU A 1 95 ? 1.154 3.506 -13.125 1.00 97.94 95 LEU A O 1
ATOM 749 N N . THR A 1 96 ? 2.973 2.309 -13.669 1.00 98.62 96 THR A N 1
ATOM 750 C CA . THR A 1 96 ? 2.324 0.998 -13.552 1.00 98.62 96 THR A CA 1
ATOM 751 C C . THR A 1 96 ? 2.024 0.695 -12.091 1.00 98.62 96 THR A C 1
ATOM 753 O O . THR A 1 96 ? 0.870 0.400 -11.769 1.00 98.62 96 THR A O 1
ATOM 756 N N . PHE A 1 97 ? 3.013 0.873 -11.210 1.00 98.50 97 PHE A N 1
ATOM 757 C CA . PHE A 1 97 ? 2.823 0.701 -9.772 1.00 98.50 97 PHE A CA 1
ATOM 758 C C . PHE A 1 97 ? 1.734 1.631 -9.238 1.00 98.50 97 PHE A C 1
ATOM 760 O O . PHE A 1 97 ? 0.789 1.175 -8.602 1.00 98.50 97 PHE A O 1
ATOM 767 N N . ALA A 1 98 ? 1.784 2.922 -9.583 1.00 97.56 98 ALA A N 1
ATOM 768 C CA . ALA A 1 98 ? 0.790 3.905 -9.156 1.00 97.56 98 ALA A CA 1
ATOM 769 C C . ALA A 1 98 ? -0.645 3.507 -9.550 1.00 97.56 98 ALA A C 1
ATOM 771 O O . ALA A 1 98 ? -1.567 3.638 -8.745 1.00 97.56 98 ALA A O 1
ATOM 772 N N . LYS A 1 99 ? -0.847 2.972 -10.764 1.00 98.38 99 LYS A N 1
ATOM 773 C CA . LYS A 1 99 ? -2.161 2.491 -11.226 1.00 98.38 99 LYS A CA 1
ATOM 774 C C . LYS A 1 99 ? -2.638 1.266 -10.448 1.00 98.38 99 LYS A C 1
ATOM 776 O O . LYS A 1 99 ? -3.802 1.226 -10.051 1.00 98.38 99 LYS A O 1
ATOM 781 N N . LYS A 1 100 ? -1.761 0.285 -10.216 1.00 98.44 100 LYS A N 1
ATOM 782 C CA . LYS A 1 100 ? -2.093 -0.909 -9.422 1.00 98.44 100 LYS A CA 1
ATOM 783 C C . LYS A 1 100 ? -2.400 -0.547 -7.970 1.00 98.44 100 LYS A C 1
ATOM 785 O O . LYS A 1 100 ? -3.370 -1.055 -7.411 1.00 98.44 100 LYS A O 1
ATOM 790 N N . THR A 1 101 ? -1.630 0.371 -7.390 1.00 97.19 101 THR A N 1
ATOM 791 C CA . THR A 1 101 ? -1.864 0.916 -6.050 1.00 97.19 101 THR A CA 1
ATOM 792 C C . THR A 1 101 ? -3.213 1.619 -5.978 1.00 97.19 101 THR A C 1
ATOM 794 O O . THR A 1 101 ? -4.015 1.291 -5.111 1.00 97.19 101 THR A O 1
ATOM 797 N N . ALA A 1 102 ? -3.540 2.499 -6.929 1.00 96.44 102 ALA A N 1
ATOM 798 C CA . ALA A 1 102 ? -4.854 3.143 -6.987 1.00 96.44 102 ALA A CA 1
ATOM 799 C C . ALA A 1 102 ? -6.009 2.127 -7.110 1.00 96.44 102 ALA A C 1
ATOM 801 O O . ALA A 1 102 ? -7.037 2.271 -6.450 1.00 96.44 102 ALA A O 1
ATOM 802 N N . ALA A 1 103 ? -5.833 1.069 -7.909 1.00 98.06 103 ALA A N 1
ATOM 803 C CA . ALA A 1 103 ? -6.818 -0.003 -8.053 1.00 98.06 103 ALA A CA 1
ATOM 804 C C . ALA A 1 103 ? -6.947 -0.900 -6.809 1.00 98.06 103 ALA A C 1
ATOM 806 O O . ALA A 1 103 ? -7.986 -1.533 -6.627 1.00 98.06 103 ALA A O 1
ATOM 807 N N . ALA A 1 104 ? -5.909 -0.990 -5.974 1.00 97.56 104 ALA A N 1
ATOM 808 C CA . ALA A 1 104 ? -5.983 -1.643 -4.672 1.00 97.56 104 ALA A CA 1
ATOM 809 C C . ALA A 1 104 ? -6.675 -0.744 -3.643 1.00 97.56 104 ALA A C 1
ATOM 811 O O . ALA A 1 104 ? -7.573 -1.194 -2.941 1.00 97.56 104 ALA A O 1
ATOM 812 N N . LEU A 1 105 ? -6.322 0.541 -3.602 1.00 95.75 105 LEU A N 1
ATOM 813 C CA . LEU A 1 105 ? -6.926 1.521 -2.698 1.00 95.75 105 LEU A CA 1
ATOM 814 C C . LEU A 1 105 ? -8.437 1.681 -2.918 1.00 95.75 105 LEU A C 1
ATOM 816 O O . LEU A 1 105 ? -9.152 1.983 -1.971 1.00 95.75 105 LEU A O 1
ATOM 820 N N . SER A 1 106 ? -8.947 1.436 -4.129 1.00 96.12 106 SER A N 1
ATOM 821 C CA . SER A 1 106 ? -10.382 1.553 -4.429 1.00 96.12 106 SER A CA 1
ATOM 822 C C . SER A 1 106 ? -11.274 0.514 -3.741 1.00 96.12 106 SER A C 1
ATOM 824 O O . SER A 1 106 ? -12.495 0.662 -3.769 1.00 96.12 106 SER A O 1
ATOM 826 N N . VAL A 1 107 ? -10.697 -0.533 -3.139 1.00 96.62 107 VAL A N 1
ATOM 827 C CA . VAL A 1 107 ? -11.452 -1.526 -2.354 1.00 96.62 107 VAL A CA 1
ATOM 828 C C . VAL A 1 107 ? -11.557 -1.163 -0.870 1.00 96.62 107 VAL A C 1
ATOM 830 O O . VAL A 1 107 ? -12.221 -1.872 -0.113 1.00 96.62 107 VAL A O 1
ATOM 833 N N . LEU A 1 108 ? -10.882 -0.090 -0.454 1.00 94.06 108 LEU A N 1
ATOM 834 C CA . LEU A 1 108 ? -10.928 0.443 0.901 1.00 94.06 108 LEU A CA 1
ATOM 835 C C . LEU A 1 108 ? -12.134 1.377 1.058 1.00 94.06 108 LEU A C 1
ATOM 837 O O . LEU A 1 108 ? -12.574 2.001 0.090 1.00 94.06 108 LEU A O 1
ATOM 841 N N . ARG A 1 109 ? -12.678 1.449 2.274 1.00 86.69 109 ARG A N 1
ATOM 842 C CA . ARG A 1 109 ? -13.831 2.300 2.603 1.00 86.69 109 ARG A CA 1
ATOM 843 C C . ARG A 1 109 ? -13.428 3.741 2.910 1.00 86.69 109 ARG A C 1
ATOM 845 O O . ARG A 1 109 ? -12.268 3.975 3.339 1.00 86.69 109 ARG A O 1
#

InterPro domains:
  IPR011094 Uncharacterised protein family, LppY/LpqO [PF07485] (2-106)

pLDDT: mean 94.42, std 5.82, range [65.06, 98.62]

Foldseek 3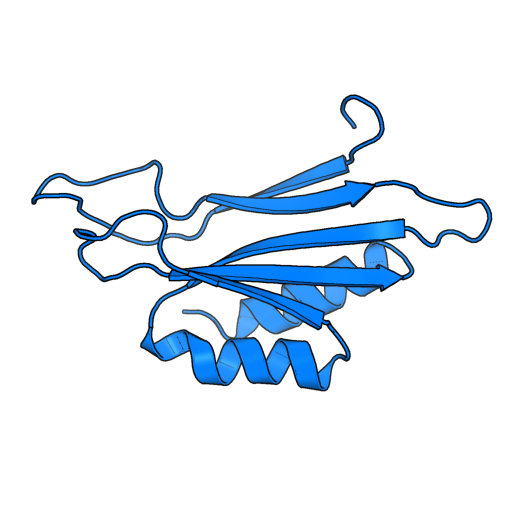Di:
DPPQKDKDWDADPDFKDAPNHTDPPPRIKIWIWGDQDPVQKTKIKIKGKAQPVLVVQLVVLCVVLVKAWDDKAAPGPRMVVGIIMTMIIDTGHPVSVVVSVVSSCVSGD

Radius of gyration: 14.6 Å; chains: 1; bounding box: 32×25×43 Å

Organism: Bacillus licheniformis (strain ATCC 14580 / DSM 13 / JCM 2505 / CCUG 7422 / NBRC 12200 / NCIMB 9375 / NCTC 10341 / NRRL NRS-1264 / Gibson 46) (NCBI:txid279010)